Protein AF-V9GES7-F1 (afdb_monomer)

Secondary structure (DSSP, 8-state):
-TTSTTHHHHHHTGGGHHHHHHHHTTTTSSSPPPTTS----S-EEEEEETTS-HHHHHHHHHHHHH-TTEEEEEETT--TTHHHH-HHHHHHHHHHHT-

Structure (mmCIF, N/CA/C/O backbone):
data_AF-V9GES7-F1
#
_entry.id   AF-V9GES7-F1
#
loop_
_atom_site.group_PDB
_atom_site.id
_atom_site.type_symbol
_atom_site.label_atom_id
_atom_site.label_alt_id
_atom_site.label_comp_id
_atom_site.label_asym_id
_atom_site.label_entity_id
_atom_site.label_seq_id
_atom_site.pdbx_PDB_ins_code
_atom_site.Cartn_x
_atom_site.Cartn_y
_atom_site.Cartn_z
_atom_site.occupancy
_atom_site.B_iso_or_equiv
_atom_site.auth_seq_id
_atom_site.auth_comp_id
_atom_site.auth_asym_id
_atom_site.auth_atom_id
_atom_site.pdbx_PDB_model_num
ATOM 1 N N . MET A 1 1 ? 15.645 5.710 -15.059 1.00 78.94 1 MET A N 1
ATOM 2 C CA . MET A 1 1 ? 14.561 4.859 -15.596 1.00 78.94 1 MET A CA 1
ATOM 3 C C . MET A 1 1 ? 15.033 4.000 -16.767 1.00 78.94 1 MET A C 1
ATOM 5 O O . MET A 1 1 ? 15.226 2.824 -16.535 1.00 78.94 1 MET A O 1
ATOM 9 N N . LYS A 1 2 ? 15.323 4.521 -17.974 1.00 88.81 2 LYS A N 1
ATOM 10 C CA . LYS A 1 2 ? 15.739 3.653 -19.109 1.00 88.81 2 LYS A CA 1
ATOM 11 C C . LYS A 1 2 ? 17.033 2.851 -18.913 1.00 88.81 2 LYS A C 1
ATOM 13 O O . LYS A 1 2 ? 17.174 1.784 -19.487 1.00 88.81 2 LYS A O 1
ATOM 18 N N . ALA A 1 3 ? 17.973 3.374 -18.127 1.00 93.00 3 ALA A N 1
ATOM 19 C CA . ALA A 1 3 ? 19.225 2.681 -17.819 1.00 93.00 3 ALA A CA 1
ATOM 20 C C . ALA A 1 3 ? 19.073 1.585 -16.745 1.00 93.00 3 ALA A C 1
ATOM 22 O O . ALA A 1 3 ? 20.046 0.902 -16.439 1.00 93.00 3 ALA A O 1
ATOM 23 N N . ASP A 1 4 ? 17.889 1.445 -16.142 1.00 92.50 4 ASP A N 1
ATOM 24 C CA . ASP A 1 4 ? 17.646 0.432 -15.122 1.00 92.50 4 ASP A CA 1
ATOM 25 C C . ASP A 1 4 ? 17.564 -0.965 -15.768 1.00 92.50 4 ASP A C 1
ATOM 27 O O . ASP A 1 4 ? 16.871 -1.116 -16.780 1.00 92.50 4 ASP A O 1
ATOM 31 N N . PRO A 1 5 ? 18.218 -2.002 -15.210 1.00 91.88 5 PRO A N 1
ATOM 32 C CA . PRO A 1 5 ? 18.150 -3.366 -15.740 1.00 91.88 5 PRO A CA 1
ATOM 33 C C . PRO A 1 5 ? 16.723 -3.918 -15.888 1.00 91.88 5 PRO A C 1
ATOM 35 O O . PRO A 1 5 ? 16.481 -4.793 -16.721 1.00 91.88 5 PRO A O 1
ATOM 38 N N . SER A 1 6 ? 15.764 -3.412 -15.107 1.00 91.06 6 SER A N 1
ATOM 39 C CA . SER A 1 6 ? 14.354 -3.804 -15.179 1.00 91.06 6 SER A CA 1
ATOM 40 C C . SER A 1 6 ? 13.590 -3.188 -16.358 1.00 91.06 6 SER A C 1
ATOM 42 O O . SER A 1 6 ? 12.487 -3.652 -16.660 1.00 91.06 6 SER A O 1
ATOM 44 N N . TRP A 1 7 ? 14.158 -2.199 -17.067 1.00 94.50 7 TRP A N 1
ATOM 45 C CA . TRP A 1 7 ? 13.474 -1.435 -18.119 1.00 94.50 7 TRP A CA 1
ATOM 46 C C . TRP A 1 7 ? 12.825 -2.325 -19.182 1.00 94.50 7 TRP A C 1
ATOM 48 O O . TRP A 1 7 ? 11.618 -2.243 -19.393 1.00 94.50 7 TRP A O 1
ATOM 58 N N . ASN A 1 8 ? 13.595 -3.230 -19.796 1.00 94.75 8 ASN A N 1
ATOM 59 C CA . ASN A 1 8 ? 13.092 -4.100 -20.866 1.00 94.75 8 ASN A CA 1
ATOM 60 C C . ASN A 1 8 ? 11.949 -5.008 -20.383 1.00 94.75 8 ASN A C 1
ATOM 62 O O . ASN A 1 8 ? 11.026 -5.315 -21.137 1.00 94.75 8 ASN A O 1
ATOM 66 N N . LYS A 1 9 ? 11.991 -5.429 -19.112 1.00 94.12 9 LYS A N 1
ATOM 67 C CA . LYS A 1 9 ? 10.925 -6.236 -18.511 1.00 94.12 9 LYS A CA 1
ATOM 68 C C . LYS A 1 9 ? 9.658 -5.402 -18.328 1.00 94.12 9 LYS A C 1
ATOM 70 O O . LYS A 1 9 ? 8.589 -5.863 -18.715 1.00 94.12 9 LYS A O 1
ATOM 75 N N . MET A 1 10 ? 9.766 -4.184 -17.798 1.00 94.19 10 MET A N 1
ATOM 76 C CA . MET A 1 10 ? 8.618 -3.278 -17.668 1.00 94.19 10 MET A CA 1
ATOM 77 C C . MET A 1 10 ? 8.025 -2.911 -19.034 1.00 94.19 10 MET A C 1
ATOM 79 O O . MET A 1 10 ? 6.811 -2.945 -19.202 1.00 94.19 10 MET A O 1
ATOM 83 N N . GLU A 1 11 ? 8.866 -2.647 -20.036 1.00 95.38 11 GLU A N 1
ATOM 84 C CA . GLU A 1 11 ? 8.428 -2.350 -21.404 1.00 95.38 11 GLU A CA 1
ATOM 85 C C . GLU A 1 11 ? 7.645 -3.518 -22.023 1.00 95.38 11 GLU A C 1
ATOM 87 O O . GLU A 1 11 ? 6.612 -3.299 -22.652 1.00 95.38 11 GLU A O 1
ATOM 92 N N . SER A 1 12 ? 8.050 -4.768 -21.764 1.00 96.56 12 SER A N 1
ATOM 93 C CA . SER A 1 12 ? 7.296 -5.946 -22.222 1.00 96.56 12 SER A CA 1
ATOM 94 C C . SER A 1 12 ? 5.875 -6.029 -21.643 1.00 96.56 12 SER A C 1
ATOM 96 O O . SER A 1 12 ? 4.983 -6.592 -22.279 1.00 96.56 12 SER A O 1
ATOM 98 N N . LEU A 1 13 ? 5.640 -5.417 -20.476 1.00 96.62 13 LEU A N 1
ATOM 99 C CA . LEU A 1 13 ? 4.336 -5.338 -19.815 1.00 96.62 13 LEU A CA 1
ATOM 100 C C . LEU A 1 13 ? 3.539 -4.087 -20.219 1.00 96.62 13 LEU A C 1
ATOM 102 O O . LEU A 1 13 ? 2.380 -3.969 -19.851 1.00 96.62 13 LEU A O 1
ATOM 106 N N . ALA A 1 14 ? 4.091 -3.161 -21.012 1.00 96.19 14 ALA A N 1
ATOM 107 C CA . ALA A 1 14 ? 3.443 -1.875 -21.301 1.00 96.19 14 ALA A CA 1
ATOM 108 C C . ALA A 1 14 ? 2.040 -2.007 -21.928 1.00 96.19 14 ALA A C 1
ATOM 110 O O . ALA A 1 14 ? 1.169 -1.166 -21.711 1.00 96.19 14 ALA A O 1
ATOM 111 N N . HIS A 1 15 ? 1.792 -3.089 -22.669 1.00 96.88 15 HIS A N 1
ATOM 112 C CA . HIS A 1 15 ? 0.486 -3.389 -23.256 1.00 96.88 15 HIS A CA 1
ATOM 113 C C . HIS A 1 15 ? -0.613 -3.674 -22.213 1.00 96.88 15 HIS A C 1
ATOM 115 O O . HIS A 1 15 ? -1.789 -3.699 -22.578 1.00 96.88 15 HIS A O 1
ATOM 121 N N . THR A 1 16 ? -0.263 -3.863 -20.933 1.00 97.00 16 THR A N 1
ATOM 122 C CA . THR A 1 16 ? -1.227 -4.059 -19.844 1.00 97.00 16 THR A CA 1
ATOM 123 C C . THR A 1 16 ? -1.573 -2.784 -19.077 1.00 97.00 16 THR A C 1
ATOM 125 O O . THR A 1 16 ? -2.517 -2.807 -18.292 1.00 97.00 16 THR A O 1
ATOM 128 N N . LEU A 1 17 ? -0.900 -1.656 -19.340 1.00 95.19 17 LEU A N 1
ATOM 129 C CA . LEU A 1 17 ? -1.106 -0.398 -18.602 1.00 95.19 17 LEU A CA 1
ATOM 130 C C . LEU A 1 17 ? -2.553 0.108 -18.653 1.00 95.19 17 LEU A C 1
ATOM 132 O O . LEU A 1 17 ? -3.045 0.701 -17.695 1.00 95.19 17 LEU A O 1
ATOM 136 N N . ALA A 1 18 ? -3.259 -0.140 -19.760 1.00 95.94 18 ALA A N 1
ATOM 137 C CA . ALA A 1 18 ? -4.672 0.209 -19.867 1.00 95.94 18 ALA A CA 1
ATOM 138 C C . ALA A 1 18 ? -5.527 -0.541 -18.829 1.00 95.94 18 ALA A C 1
ATOM 140 O O . ALA A 1 18 ? -6.471 0.034 -18.290 1.00 95.94 18 ALA A O 1
ATOM 141 N N . TYR A 1 19 ? -5.187 -1.796 -18.511 1.00 96.81 19 TYR A N 1
ATOM 142 C CA . TYR A 1 19 ? -5.878 -2.567 -17.476 1.00 96.81 19 TYR A CA 1
ATOM 143 C C . TYR A 1 19 ? -5.588 -2.014 -16.083 1.00 96.81 19 TYR A C 1
ATOM 145 O O . TYR A 1 19 ? -6.529 -1.842 -15.311 1.00 96.81 19 TYR A O 1
ATOM 153 N N . ASP A 1 20 ? -4.337 -1.649 -15.794 1.00 95.00 20 ASP A N 1
ATOM 154 C CA . ASP A 1 20 ? -3.980 -1.008 -14.523 1.00 95.00 20 ASP A CA 1
ATOM 155 C C . ASP A 1 20 ? -4.784 0.285 -14.324 1.00 95.00 20 ASP A C 1
ATOM 157 O O . ASP A 1 20 ? -5.413 0.478 -13.283 1.00 95.00 20 ASP A O 1
ATOM 161 N N . GLY A 1 21 ? -4.861 1.130 -15.358 1.00 94.56 21 GLY A N 1
ATOM 162 C CA . GLY A 1 21 ? -5.662 2.356 -15.337 1.00 94.56 21 GLY A CA 1
ATOM 163 C C . GLY A 1 21 ? -7.158 2.102 -15.125 1.00 94.56 21 GLY A C 1
ATOM 164 O O . GLY A 1 21 ? -7.791 2.793 -14.327 1.00 94.56 21 GLY A O 1
ATOM 165 N N . MET A 1 22 ? -7.727 1.084 -15.779 1.00 95.31 22 MET A N 1
ATOM 166 C CA . MET A 1 22 ? -9.132 0.702 -15.581 1.00 95.31 22 MET A CA 1
ATOM 167 C C . MET A 1 22 ? -9.408 0.200 -14.156 1.00 95.31 22 MET A C 1
ATOM 169 O O . MET A 1 22 ? -10.449 0.529 -13.592 1.00 95.31 22 MET A O 1
ATOM 173 N N . ILE A 1 23 ? -8.491 -0.571 -13.563 1.00 94.12 23 ILE A N 1
ATOM 174 C CA . ILE A 1 23 ? -8.646 -1.139 -12.212 1.00 94.12 23 ILE A CA 1
ATOM 175 C C . ILE A 1 23 ? -8.473 -0.064 -11.134 1.00 94.12 23 ILE A C 1
ATOM 177 O O 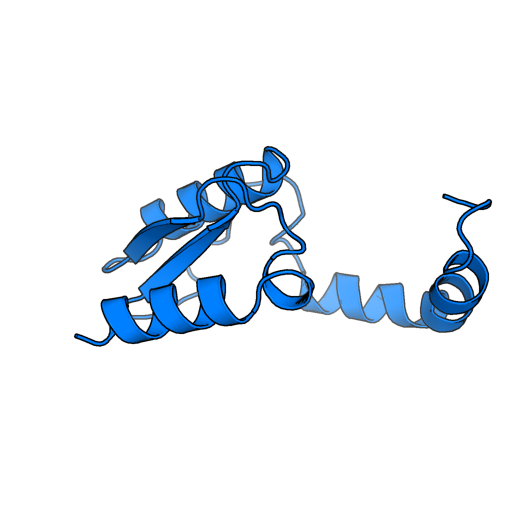. ILE A 1 23 ? -9.243 -0.012 -10.168 1.00 94.12 23 ILE A O 1
ATOM 181 N N . MET A 1 24 ? -7.475 0.810 -11.283 1.00 93.25 24 MET A N 1
ATOM 182 C CA . MET A 1 24 ? -7.292 1.946 -10.378 1.00 93.25 24 MET A CA 1
ATOM 183 C C . MET A 1 24 ? -8.494 2.894 -10.467 1.00 93.25 24 MET A C 1
ATOM 185 O O . MET A 1 24 ? -9.041 3.325 -9.444 1.00 93.25 24 MET A O 1
ATOM 189 N N . GLY A 1 25 ? -8.978 3.164 -11.680 1.00 93.62 25 GLY A N 1
ATOM 190 C CA . GLY A 1 25 ? -10.043 4.131 -11.903 1.00 93.62 25 GLY A CA 1
ATOM 191 C C . GLY A 1 25 ? -9.608 5.501 -11.386 1.00 93.62 25 GLY A C 1
ATOM 192 O O . GLY A 1 25 ? -8.602 6.051 -11.824 1.00 93.62 25 GLY A O 1
ATOM 193 N N . THR A 1 26 ? -10.342 6.056 -10.423 1.00 93.81 26 THR A N 1
ATOM 194 C CA . THR A 1 26 ? -10.082 7.403 -9.892 1.00 93.81 26 THR A CA 1
ATOM 195 C C . THR A 1 26 ? -9.171 7.449 -8.661 1.00 93.81 26 THR A C 1
ATOM 197 O O . THR A 1 26 ? -8.822 8.550 -8.233 1.00 93.81 26 THR A O 1
ATOM 200 N N . THR A 1 27 ? -8.731 6.314 -8.100 1.00 93.12 27 THR A N 1
ATOM 201 C CA . THR A 1 27 ? -7.979 6.292 -6.820 1.00 93.12 27 THR A CA 1
ATOM 202 C C . THR A 1 27 ? -6.573 6.869 -6.890 1.00 93.12 27 THR A C 1
ATOM 204 O O . THR A 1 27 ? -5.996 7.154 -5.850 1.00 93.12 27 THR A O 1
ATOM 207 N N . GLN A 1 28 ? -6.027 7.063 -8.091 1.00 91.19 28 GLN A N 1
ATOM 208 C CA . GLN A 1 28 ? -4.739 7.732 -8.308 1.00 91.19 28 GLN A CA 1
ATOM 209 C C . GLN A 1 28 ? -4.882 9.011 -9.149 1.00 91.19 28 GLN A C 1
ATOM 211 O O . GLN A 1 28 ? -3.932 9.467 -9.776 1.00 91.19 28 GLN A O 1
ATOM 216 N N . SER A 1 29 ? -6.082 9.600 -9.195 1.00 92.19 29 SER A N 1
ATOM 217 C CA . SER A 1 29 ? -6.345 10.797 -10.009 1.00 92.19 29 SER A CA 1
ATOM 218 C C . SER A 1 29 ? -5.832 12.109 -9.397 1.00 92.19 29 SER A C 1
ATOM 220 O O . SER A 1 29 ? -5.908 13.145 -10.052 1.00 92.19 29 SER A O 1
ATOM 222 N N . GLY A 1 30 ? -5.358 12.087 -8.145 1.00 90.88 30 GLY A N 1
ATOM 223 C CA . GLY A 1 30 ? -5.013 13.284 -7.365 1.00 90.88 30 GLY A CA 1
ATOM 224 C C . GLY A 1 30 ? -6.217 14.006 -6.745 1.00 90.88 30 GLY A C 1
ATOM 225 O O . GLY A 1 30 ? -6.037 14.964 -6.000 1.00 90.88 30 GLY A O 1
ATOM 226 N N . ASN A 1 31 ? -7.441 13.548 -7.023 1.00 93.31 31 ASN A N 1
ATOM 227 C 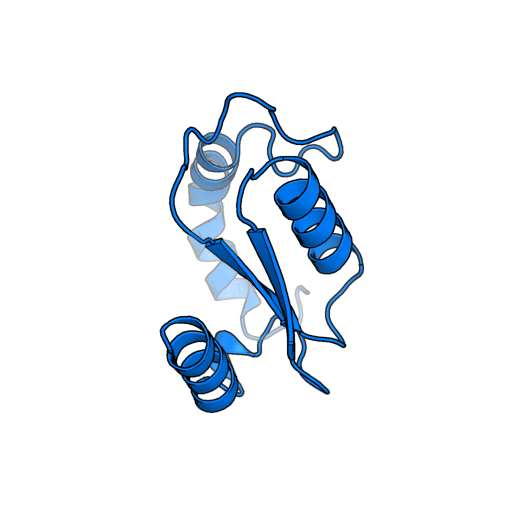CA . ASN A 1 31 ? -8.654 14.006 -6.344 1.00 93.31 31 ASN A CA 1
ATOM 228 C C . ASN A 1 31 ? -8.899 13.192 -5.059 1.00 93.31 31 ASN A C 1
ATOM 230 O O . ASN A 1 31 ? -8.354 12.091 -4.934 1.00 93.31 31 ASN A O 1
ATOM 234 N N . PRO A 1 32 ? -9.755 13.676 -4.135 1.00 94.69 32 PRO A N 1
ATOM 235 C CA . PRO A 1 32 ? -10.177 12.891 -2.977 1.00 94.69 32 PRO A CA 1
ATOM 236 C C . PRO A 1 32 ? -10.703 11.501 -3.366 1.00 94.69 32 PRO A C 1
ATOM 238 O O . PRO A 1 32 ? -11.371 11.341 -4.393 1.00 94.69 32 PRO A O 1
ATOM 241 N N . LEU A 1 33 ? -10.409 10.496 -2.534 1.00 94.88 33 LEU A N 1
ATOM 242 C CA . LEU A 1 33 ? -10.874 9.125 -2.750 1.00 94.88 33 LEU A CA 1
ATOM 243 C C . LEU A 1 33 ? -12.417 9.056 -2.698 1.00 94.88 33 LEU A C 1
ATOM 245 O O . LEU A 1 33 ? -13.034 9.795 -1.925 1.00 94.88 33 LEU A O 1
ATOM 249 N N . PRO A 1 34 ? -13.067 8.171 -3.482 1.00 93.56 34 PRO A N 1
ATOM 250 C CA . PRO A 1 34 ? -14.521 8.040 -3.445 1.00 93.56 34 PRO A CA 1
ATOM 251 C C . PRO A 1 34 ? -15.006 7.545 -2.076 1.00 93.56 34 PRO A C 1
ATOM 253 O O . PRO A 1 34 ? -14.551 6.510 -1.587 1.00 93.56 34 PRO A O 1
ATOM 256 N N . VAL A 1 35 ? -15.958 8.269 -1.486 1.00 92.88 35 VAL A N 1
ATOM 257 C CA . VAL A 1 35 ? -16.452 8.028 -0.117 1.00 92.88 35 VAL A CA 1
ATOM 258 C C . VAL A 1 35 ? -17.288 6.753 0.025 1.00 92.88 35 VAL A C 1
ATOM 260 O O . VAL A 1 35 ? -17.442 6.228 1.121 1.00 92.88 35 VAL A O 1
ATOM 263 N N . ASP A 1 36 ? -17.831 6.248 -1.077 1.00 90.56 36 ASP A N 1
ATOM 264 C CA . ASP A 1 36 ? -18.752 5.113 -1.150 1.00 90.56 36 ASP A CA 1
ATOM 265 C C . ASP A 1 36 ? -18.107 3.849 -1.744 1.00 90.56 36 ASP A C 1
ATOM 267 O O . ASP A 1 36 ? -18.782 2.838 -1.944 1.00 90.56 36 ASP A O 1
ATOM 271 N N . ARG A 1 37 ? -16.788 3.868 -1.998 1.00 90.81 37 ARG A N 1
ATOM 272 C CA . ARG A 1 37 ? -16.062 2.723 -2.578 1.00 90.81 37 ARG A CA 1
ATOM 273 C C . ARG A 1 37 ? -15.920 1.547 -1.611 1.00 90.81 37 ARG A C 1
ATOM 275 O O . ARG A 1 37 ? -15.893 0.401 -2.058 1.00 90.81 37 ARG A O 1
ATOM 282 N N . TRP A 1 38 ? -15.813 1.810 -0.308 1.00 90.69 38 TRP A N 1
ATOM 283 C CA . TRP A 1 38 ? -15.578 0.788 0.714 1.00 90.69 38 TRP A CA 1
ATOM 284 C C . TRP A 1 38 ? -16.701 0.776 1.752 1.00 90.69 38 TRP A C 1
ATOM 286 O O . TRP A 1 38 ? -16.841 1.706 2.537 1.00 90.69 38 TRP A O 1
ATOM 296 N N . ASN A 1 39 ? -17.464 -0.317 1.804 1.00 90.12 39 ASN A N 1
ATOM 297 C CA . ASN A 1 39 ? -18.425 -0.578 2.877 1.00 90.12 39 ASN A CA 1
ATOM 298 C C . ASN A 1 39 ? -17.840 -1.610 3.854 1.00 90.12 39 ASN A C 1
ATOM 300 O O . ASN A 1 39 ? -18.190 -2.791 3.815 1.00 90.12 39 ASN A O 1
ATOM 304 N N . ILE A 1 40 ? -16.875 -1.173 4.668 1.00 90.56 40 ILE A N 1
ATOM 305 C CA . ILE A 1 40 ? -16.098 -2.027 5.577 1.00 90.56 40 ILE A CA 1
ATOM 306 C C . ILE A 1 40 ? -16.399 -1.626 7.023 1.00 90.56 40 ILE A C 1
ATOM 308 O O . ILE A 1 40 ? -16.257 -0.466 7.399 1.00 90.56 40 ILE A O 1
ATOM 312 N N . THR A 1 41 ? -16.802 -2.593 7.850 1.00 91.00 41 THR A N 1
ATOM 313 C CA . THR A 1 41 ? -17.159 -2.374 9.269 1.00 91.00 41 THR A CA 1
ATOM 314 C C . THR A 1 41 ? -16.242 -3.102 10.257 1.00 91.00 41 THR A C 1
ATOM 316 O O . THR A 1 41 ? -16.420 -2.987 11.479 1.00 91.00 41 THR A O 1
ATOM 319 N N . ILE A 1 42 ? -15.263 -3.843 9.735 1.00 94.38 42 ILE A N 1
ATOM 320 C CA . ILE A 1 42 ? -14.234 -4.549 10.502 1.00 94.38 42 ILE A CA 1
ATOM 321 C C . ILE A 1 42 ? -13.027 -3.632 10.766 1.00 94.38 42 ILE A C 1
ATOM 323 O O . ILE A 1 42 ? -12.820 -2.678 10.009 1.00 94.38 42 ILE A O 1
ATOM 327 N N . PRO A 1 43 ? -12.236 -3.891 11.824 1.00 95.69 43 PRO A N 1
ATOM 328 C CA . PRO A 1 43 ? -10.955 -3.218 12.020 1.00 95.69 43 PRO A CA 1
ATOM 329 C C . PRO A 1 43 ? -10.076 -3.327 10.771 1.00 95.69 43 PRO A C 1
ATOM 331 O O . PRO A 1 43 ? -9.985 -4.393 10.166 1.00 95.69 43 PRO A O 1
ATOM 334 N N . THR A 1 44 ? -9.461 -2.219 10.367 1.00 96.50 44 THR A N 1
ATOM 335 C CA . THR A 1 44 ? -8.582 -2.150 9.194 1.00 96.50 44 THR A CA 1
ATOM 336 C C . THR A 1 44 ? -7.253 -1.523 9.588 1.00 96.50 44 THR A C 1
ATOM 338 O O . THR A 1 44 ? -7.226 -0.410 10.109 1.00 96.50 44 THR A O 1
ATOM 341 N N . LEU A 1 45 ? -6.154 -2.220 9.313 1.00 97.25 45 LEU A N 1
ATOM 342 C CA . LEU A 1 45 ? -4.807 -1.688 9.482 1.00 97.25 45 LEU A CA 1
ATOM 343 C C . LEU A 1 45 ? -4.298 -1.111 8.160 1.00 97.25 45 LEU A C 1
ATOM 345 O O . LEU A 1 45 ? -4.330 -1.779 7.127 1.00 97.25 45 LEU A O 1
ATOM 349 N N . ILE A 1 46 ? -3.784 0.112 8.213 1.00 97.31 46 ILE A N 1
ATOM 350 C CA . ILE A 1 46 ? -3.118 0.787 7.101 1.00 97.31 46 ILE A CA 1
ATOM 351 C C . ILE A 1 46 ? -1.637 0.913 7.458 1.00 97.31 46 ILE A C 1
ATOM 353 O O . ILE A 1 46 ? -1.285 1.562 8.443 1.00 97.31 46 ILE A O 1
ATOM 357 N N . ILE A 1 47 ? -0.772 0.288 6.659 1.00 97.81 47 ILE A N 1
ATOM 358 C CA . ILE A 1 47 ? 0.675 0.263 6.892 1.00 97.81 47 ILE A CA 1
ATOM 359 C C . ILE A 1 47 ? 1.383 1.131 5.849 1.00 97.81 47 ILE A C 1
ATOM 361 O O . ILE A 1 47 ? 1.159 0.969 4.650 1.00 97.81 47 ILE A O 1
ATOM 365 N N . THR A 1 48 ? 2.281 2.004 6.299 1.00 98.19 48 THR A N 1
ATOM 366 C CA . THR A 1 48 ? 3.205 2.768 5.442 1.00 98.19 48 THR A CA 1
ATOM 367 C C . THR A 1 48 ? 4.641 2.586 5.920 1.00 98.19 48 THR A C 1
ATOM 369 O O . THR A 1 48 ? 4.866 2.444 7.116 1.00 98.19 48 THR A O 1
ATOM 372 N N . GLY A 1 49 ? 5.632 2.628 5.029 1.00 98.38 49 GLY A N 1
ATOM 373 C CA . GLY A 1 49 ? 7.028 2.797 5.448 1.00 98.38 49 GLY A CA 1
ATOM 374 C C . GLY A 1 49 ? 7.299 4.255 5.823 1.00 98.38 49 GLY A C 1
ATOM 375 O O . GLY A 1 49 ? 6.859 5.140 5.093 1.00 98.38 49 GLY A O 1
ATOM 376 N N . GLU A 1 50 ? 8.011 4.513 6.920 1.00 98.44 50 GLU A N 1
ATOM 377 C CA . GLU A 1 50 ? 8.361 5.869 7.380 1.00 98.44 50 GLU A CA 1
ATOM 378 C C . GLU A 1 50 ? 9.088 6.707 6.316 1.00 98.44 50 GLU A C 1
ATOM 380 O O . GLU A 1 50 ? 8.844 7.904 6.202 1.00 98.44 50 GLU A O 1
ATOM 385 N N . ASN A 1 51 ? 9.952 6.072 5.525 1.00 98.50 51 ASN A N 1
ATOM 386 C CA . ASN A 1 51 ? 10.769 6.710 4.494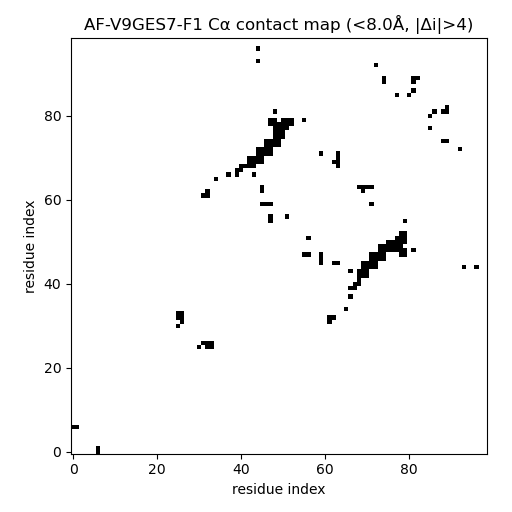 1.00 98.50 51 ASN A CA 1
ATOM 387 C C . ASN A 1 51 ? 10.114 6.677 3.101 1.00 98.50 51 ASN A C 1
ATOM 389 O O . ASN A 1 51 ? 10.791 6.936 2.106 1.00 98.50 51 ASN A O 1
ATOM 393 N N . SER A 1 52 ? 8.832 6.310 3.005 1.00 98.31 52 SER A N 1
ATOM 394 C CA . SER A 1 52 ? 8.122 6.270 1.722 1.00 98.31 52 SER A CA 1
ATOM 395 C C . SER A 1 52 ? 7.869 7.681 1.185 1.00 98.31 52 SER A 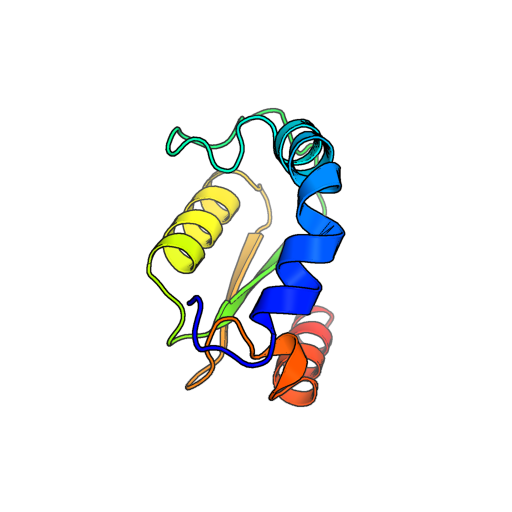C 1
ATOM 397 O O . SER A 1 52 ? 7.853 8.669 1.917 1.00 98.31 52 SER A O 1
ATOM 399 N N . GLU A 1 53 ? 7.638 7.796 -0.118 1.00 97.38 53 GLU A N 1
ATOM 400 C CA . GLU A 1 53 ? 7.288 9.067 -0.741 1.00 97.38 53 GLU A CA 1
ATOM 401 C C . GLU A 1 53 ? 5.957 9.636 -0.199 1.00 97.38 53 GLU A C 1
ATOM 403 O O . GLU A 1 53 ? 5.066 8.871 0.188 1.00 97.38 53 GLU A O 1
ATOM 408 N N . PRO A 1 54 ? 5.758 10.973 -0.240 1.00 96.38 54 PRO A N 1
ATOM 409 C CA . PRO A 1 54 ? 4.579 11.634 0.335 1.00 96.38 54 PRO A CA 1
ATOM 410 C C . PRO A 1 54 ? 3.232 11.036 -0.084 1.00 96.38 54 PRO A C 1
ATOM 412 O O . PRO A 1 54 ? 2.330 10.921 0.740 1.00 96.38 54 PRO A O 1
ATOM 415 N N . LEU A 1 55 ? 3.122 10.564 -1.332 1.00 94.50 55 LEU A N 1
ATOM 416 C CA . LEU A 1 55 ? 1.886 9.985 -1.865 1.00 94.50 55 LEU A CA 1
ATOM 417 C C . LEU A 1 55 ? 1.361 8.803 -1.030 1.00 94.50 55 LEU A C 1
ATOM 419 O O . LEU A 1 55 ? 0.152 8.596 -0.959 1.00 94.50 55 LEU A O 1
ATOM 423 N N . PHE A 1 56 ? 2.246 8.030 -0.391 1.00 96.38 56 PHE A N 1
ATOM 424 C CA . PHE A 1 56 ? 1.850 6.890 0.438 1.00 96.38 56 PHE A CA 1
ATOM 425 C C . PHE A 1 56 ? 1.265 7.340 1.774 1.00 96.38 56 PHE A C 1
ATOM 427 O O . PHE A 1 56 ? 0.291 6.754 2.247 1.00 96.38 56 PHE A O 1
ATOM 434 N N . HIS A 1 57 ? 1.820 8.403 2.355 1.00 96.69 57 HIS A N 1
ATOM 435 C CA . HIS A 1 57 ? 1.312 9.001 3.585 1.00 96.69 57 HIS A CA 1
ATOM 436 C C . HIS A 1 57 ? -0.026 9.707 3.347 1.00 96.69 57 HIS A C 1
ATOM 438 O O . HIS A 1 57 ? -0.963 9.501 4.117 1.00 96.69 57 HIS A O 1
ATOM 444 N N . ASP A 1 58 ? -0.151 10.448 2.243 1.00 95.62 58 ASP A N 1
ATOM 445 C CA . ASP A 1 58 ? -1.400 11.108 1.848 1.00 95.62 58 ASP A CA 1
ATOM 446 C C . ASP A 1 58 ? -2.517 10.081 1.601 1.00 95.62 58 ASP A C 1
ATOM 448 O O . ASP A 1 58 ? -3.640 10.238 2.084 1.00 95.62 58 ASP A O 1
ATOM 452 N N . ALA A 1 59 ? -2.205 8.984 0.901 1.00 95.19 59 ALA A N 1
ATOM 453 C CA . ALA A 1 59 ? -3.151 7.895 0.671 1.00 95.19 59 ALA A CA 1
ATOM 454 C C . ALA A 1 59 ? -3.577 7.208 1.978 1.00 95.19 59 ALA A C 1
ATOM 456 O O . ALA A 1 59 ? -4.761 6.916 2.162 1.00 95.19 59 ALA A O 1
ATOM 457 N N . ALA A 1 60 ? -2.635 6.967 2.894 1.00 96.94 60 ALA A N 1
ATOM 458 C CA . ALA A 1 60 ? -2.939 6.384 4.195 1.00 96.94 60 ALA A CA 1
ATOM 459 C C . ALA A 1 60 ? -3.858 7.292 5.018 1.00 96.94 60 ALA A C 1
ATOM 461 O O . ALA A 1 60 ? -4.868 6.819 5.535 1.00 96.94 60 ALA A O 1
ATOM 462 N N . GLN A 1 61 ? -3.562 8.591 5.076 1.00 96.19 61 GLN A N 1
ATOM 463 C CA . GLN A 1 61 ? -4.394 9.574 5.767 1.00 96.19 61 GLN A CA 1
ATOM 464 C C . GLN A 1 61 ? -5.810 9.628 5.178 1.00 96.19 61 GLN A C 1
ATOM 466 O O . GLN A 1 61 ? -6.787 9.548 5.922 1.00 96.19 61 GLN A O 1
ATOM 471 N N . ALA A 1 62 ? -5.935 9.670 3.848 1.00 95.88 62 ALA A N 1
ATOM 472 C CA . ALA A 1 62 ? -7.236 9.676 3.181 1.00 95.88 62 ALA A CA 1
ATOM 473 C C . ALA A 1 62 ? -8.069 8.424 3.510 1.00 95.88 62 ALA A C 1
ATOM 475 O O . ALA A 1 62 ? -9.280 8.513 3.696 1.00 95.88 62 ALA A O 1
ATOM 476 N N . LEU A 1 63 ? -7.441 7.249 3.620 1.00 95.69 63 LEU A N 1
ATOM 477 C CA . LEU A 1 63 ? -8.135 6.021 4.014 1.00 95.69 63 LEU A CA 1
ATOM 478 C C . LEU A 1 63 ? -8.579 6.038 5.483 1.00 95.69 63 LEU A C 1
ATOM 480 O O . LEU A 1 63 ? -9.673 5.563 5.782 1.00 95.69 63 LEU A O 1
ATOM 484 N N . VAL A 1 64 ? -7.779 6.595 6.394 1.00 95.19 64 VAL A N 1
ATOM 485 C CA . VAL A 1 64 ? -8.150 6.727 7.818 1.00 95.19 64 VAL A CA 1
ATOM 486 C C . VAL A 1 64 ? -9.369 7.613 8.003 1.00 95.19 64 VAL A C 1
ATOM 488 O O . VAL A 1 64 ? -10.237 7.299 8.809 1.00 95.19 64 VAL A O 1
ATOM 491 N N . GLU A 1 65 ? -9.441 8.711 7.254 1.00 94.12 65 GLU A N 1
ATOM 492 C CA . GLU A 1 65 ? -10.567 9.645 7.314 1.00 94.12 65 GLU A CA 1
ATOM 493 C C . GLU A 1 65 ? -11.865 9.032 6.772 1.00 94.12 65 GLU A C 1
ATOM 495 O O . GLU A 1 65 ? -12.954 9.403 7.209 1.00 94.12 65 GLU A O 1
ATOM 500 N N . LEU A 1 66 ? -11.756 8.084 5.837 1.00 94.88 66 LEU A N 1
ATOM 501 C CA . LEU A 1 66 ? -12.903 7.437 5.200 1.00 94.88 66 LEU A CA 1
ATOM 502 C C . LEU A 1 66 ? -13.398 6.196 5.940 1.00 94.88 66 LEU A C 1
ATOM 504 O O . LEU A 1 66 ? -14.600 5.923 5.950 1.00 94.88 66 LEU A O 1
ATOM 508 N N . LEU A 1 67 ? -12.494 5.406 6.517 1.00 95.38 67 LEU A N 1
ATOM 509 C CA . LEU A 1 67 ? -12.840 4.110 7.087 1.00 95.38 67 LEU A CA 1
ATOM 510 C C . LEU A 1 67 ? -13.223 4.235 8.570 1.00 95.38 67 LEU A C 1
ATOM 512 O O . LEU A 1 67 ? -12.457 4.764 9.373 1.00 95.38 67 LEU A O 1
ATOM 516 N N . PRO A 1 68 ? -14.363 3.661 8.994 1.00 93.94 68 PRO A N 1
ATOM 517 C CA . PRO A 1 68 ? -14.903 3.892 10.335 1.00 93.94 68 PRO A CA 1
ATOM 518 C C . PRO A 1 68 ? -14.075 3.264 11.468 1.00 93.94 68 PRO A C 1
ATOM 520 O O . PRO A 1 68 ? -14.260 3.622 12.629 1.00 93.94 68 PRO A O 1
ATOM 523 N N . LYS A 1 69 ? -13.211 2.288 11.159 1.00 95.38 69 LYS A N 1
ATOM 524 C CA . LYS A 1 69 ? -12.371 1.563 12.129 1.00 95.38 69 LYS A CA 1
ATOM 525 C C . LYS A 1 69 ? -10.957 1.345 11.591 1.00 95.38 69 LYS A C 1
ATOM 527 O O . LYS A 1 69 ? -10.479 0.211 11.538 1.00 95.38 69 LYS A O 1
ATOM 532 N N . ALA A 1 70 ? -10.319 2.420 11.146 1.00 96.00 70 ALA A N 1
ATOM 533 C CA . ALA A 1 70 ? -8.944 2.379 10.672 1.00 96.00 70 ALA A CA 1
ATOM 534 C C . ALA A 1 70 ? -7.929 2.667 11.785 1.00 96.00 70 ALA A C 1
ATOM 536 O O . ALA A 1 70 ? -8.132 3.547 12.621 1.00 96.00 70 ALA A O 1
ATOM 537 N N . ALA A 1 71 ? -6.812 1.948 11.746 1.00 94.62 71 ALA A N 1
ATOM 538 C CA . ALA A 1 71 ? -5.594 2.265 12.477 1.00 94.62 71 ALA A CA 1
ATOM 539 C C . ALA A 1 71 ? -4.442 2.424 11.482 1.00 94.62 71 ALA A C 1
ATOM 541 O O . ALA A 1 71 ? -4.381 1.704 10.483 1.00 94.62 71 ALA A O 1
ATOM 542 N N . THR A 1 72 ? -3.520 3.344 11.758 1.00 96.00 72 THR A N 1
ATOM 543 C CA . THR A 1 72 ? -2.291 3.496 10.974 1.00 96.00 72 THR A CA 1
ATOM 544 C C . THR A 1 72 ? -1.097 2.948 11.719 1.00 96.00 72 THR A C 1
ATOM 546 O O . THR A 1 72 ? -0.991 3.063 12.941 1.00 96.00 72 THR A O 1
ATOM 549 N N . HIS A 1 73 ? -0.163 2.388 10.962 1.00 97.06 73 HIS A N 1
ATOM 550 C CA . HIS A 1 73 ? 1.131 1.992 11.477 1.00 97.06 73 HIS A CA 1
ATOM 551 C C . HIS A 1 73 ? 2.230 2.362 10.481 1.00 97.06 73 HIS A C 1
ATOM 553 O O . HIS A 1 73 ? 2.232 1.912 9.336 1.00 97.06 73 HIS A O 1
ATOM 559 N N . SER A 1 74 ? 3.160 3.206 10.927 1.00 97.56 74 SER A N 1
ATOM 560 C CA . SER A 1 74 ? 4.350 3.558 10.154 1.00 97.56 74 SER A CA 1
ATOM 561 C C . SER A 1 74 ? 5.498 2.631 10.544 1.00 97.56 74 SER A C 1
ATOM 563 O O . SER A 1 74 ? 5.808 2.532 11.730 1.00 97.56 74 SER A O 1
ATOM 565 N N . LEU A 1 75 ? 6.118 1.962 9.571 1.00 98.31 75 LEU A N 1
ATOM 566 C CA . LEU A 1 75 ? 7.254 1.063 9.775 1.00 98.31 75 LEU A CA 1
ATOM 567 C C . LEU A 1 75 ? 8.557 1.875 9.838 1.00 98.31 75 LEU A C 1
ATOM 569 O O . LEU A 1 75 ? 8.982 2.394 8.797 1.00 98.31 75 LEU A O 1
ATOM 573 N N . PRO A 1 76 ? 9.216 1.976 11.010 1.00 98.12 76 PRO A N 1
ATOM 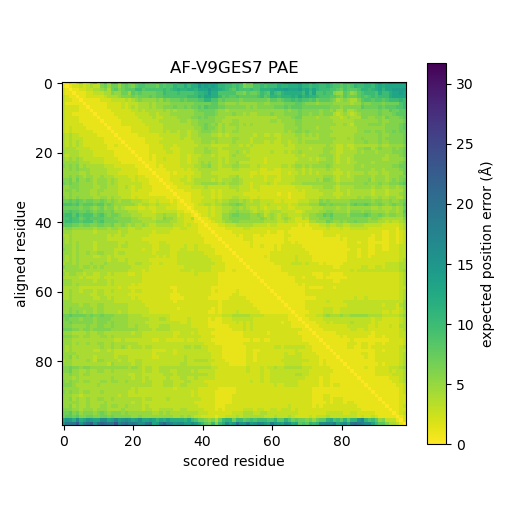574 C CA . PRO A 1 76 ? 10.394 2.822 11.165 1.00 98.12 76 PRO A CA 1
ATOM 575 C C . PRO A 1 76 ? 11.539 2.401 10.243 1.00 98.12 76 PRO A C 1
ATOM 577 O O . PRO A 1 76 ? 11.865 1.215 10.122 1.00 98.12 76 PRO A O 1
ATOM 580 N N . GLY A 1 77 ? 12.156 3.377 9.585 1.00 98.19 77 GLY A N 1
ATOM 581 C CA . GLY A 1 77 ? 13.277 3.181 8.667 1.00 98.19 77 GLY A CA 1
ATOM 582 C C . GLY A 1 77 ? 12.946 2.481 7.342 1.00 98.19 77 GLY A C 1
ATOM 583 O O . GLY A 1 77 ? 13.834 2.377 6.497 1.00 98.19 77 GLY A O 1
ATOM 584 N N . GLN A 1 78 ? 11.712 2.012 7.134 1.00 98.56 78 GLN A N 1
ATOM 585 C CA . GLN A 1 78 ? 11.314 1.313 5.908 1.00 98.56 78 GLN A CA 1
ATOM 586 C C . GLN A 1 78 ? 10.730 2.272 4.870 1.00 98.56 78 GLN A C 1
ATOM 588 O O . GLN A 1 78 ? 10.117 3.272 5.228 1.00 98.56 78 GLN A O 1
ATOM 593 N N . ASP A 1 79 ? 10.866 1.943 3.589 1.00 98.25 79 ASP A N 1
ATOM 594 C CA . ASP A 1 79 ? 10.213 2.641 2.476 1.00 98.25 79 ASP A CA 1
ATOM 595 C C . ASP A 1 79 ? 9.109 1.768 1.844 1.00 98.25 79 ASP A C 1
ATOM 597 O O . ASP A 1 79 ? 8.721 0.727 2.386 1.00 98.25 79 ASP A O 1
ATOM 601 N N . HIS A 1 80 ? 8.590 2.173 0.682 1.00 97.25 80 HIS A N 1
ATOM 602 C CA . HIS A 1 80 ? 7.530 1.441 -0.011 1.00 97.25 80 HIS A CA 1
ATOM 603 C C . HIS A 1 80 ? 7.921 -0.004 -0.390 1.00 97.25 80 HIS A C 1
ATOM 605 O O . HIS A 1 80 ? 7.058 -0.867 -0.560 1.00 97.25 80 HIS A O 1
ATOM 611 N N . SER A 1 81 ? 9.218 -0.305 -0.487 1.00 96.94 81 SER A N 1
ATOM 612 C CA . SER A 1 81 ? 9.728 -1.629 -0.844 1.00 96.94 81 SER A CA 1
ATOM 613 C C . SER A 1 81 ? 9.736 -2.632 0.316 1.00 96.94 81 SER A C 1
ATOM 615 O O . SER A 1 81 ? 10.093 -3.792 0.099 1.00 96.94 81 SER A O 1
ATOM 617 N N . ALA A 1 82 ? 9.309 -2.243 1.526 1.00 98.00 82 ALA A N 1
ATOM 618 C CA . ALA A 1 82 ? 9.355 -3.074 2.737 1.00 98.00 82 ALA A CA 1
ATOM 619 C C . ALA A 1 82 ? 8.735 -4.470 2.568 1.00 98.00 82 ALA A C 1
ATOM 621 O O . ALA A 1 82 ? 9.239 -5.441 3.122 1.00 98.00 82 ALA A O 1
ATOM 622 N N . VAL A 1 83 ? 7.680 -4.598 1.758 1.00 95.69 83 VAL A N 1
ATOM 623 C CA . VAL A 1 83 ? 7.037 -5.893 1.466 1.00 95.69 83 VAL A CA 1
ATOM 624 C C . VAL A 1 83 ? 7.980 -6.896 0.786 1.00 95.69 83 VAL A C 1
ATOM 626 O O . VAL A 1 83 ? 7.794 -8.103 0.910 1.00 95.69 83 VAL A O 1
ATOM 629 N N . ILE A 1 84 ? 9.009 -6.405 0.092 1.00 96.31 84 ILE A N 1
ATOM 630 C CA . ILE A 1 84 ? 10.049 -7.206 -0.564 1.00 96.31 84 ILE A CA 1
ATOM 631 C C . ILE A 1 84 ? 11.311 -7.254 0.301 1.00 96.31 84 ILE A C 1
ATOM 633 O O . ILE A 1 84 ? 11.893 -8.322 0.481 1.00 96.31 84 ILE A O 1
ATOM 637 N N . MET A 1 85 ? 11.745 -6.103 0.819 1.00 97.56 85 MET A N 1
ATOM 638 C CA . MET A 1 85 ? 13.064 -5.949 1.442 1.00 97.56 85 MET A CA 1
ATOM 639 C C . MET A 1 85 ? 13.082 -6.274 2.940 1.00 97.56 85 MET A C 1
ATOM 641 O O . MET A 1 85 ? 14.124 -6.658 3.466 1.00 97.56 85 MET A O 1
ATOM 645 N N . ALA A 1 86 ? 11.943 -6.151 3.622 1.00 97.94 86 ALA A N 1
ATOM 646 C CA . ALA A 1 86 ? 11.786 -6.408 5.052 1.00 97.94 86 ALA A CA 1
ATOM 647 C C . ALA A 1 86 ? 10.445 -7.114 5.364 1.00 97.94 86 ALA A C 1
ATOM 649 O O . ALA A 1 86 ? 9.667 -6.638 6.196 1.00 97.94 86 ALA A O 1
ATOM 650 N N . PRO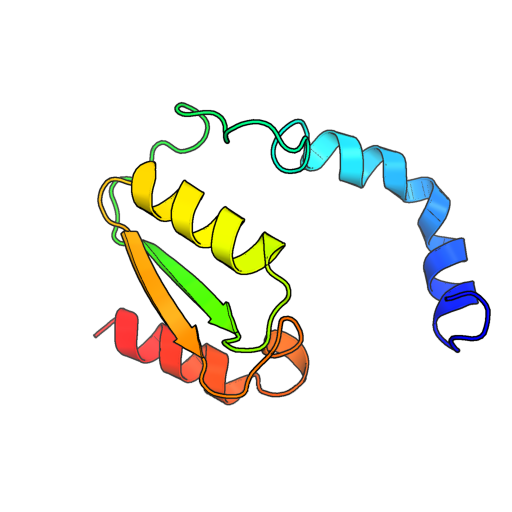 A 1 87 ? 10.145 -8.262 4.724 1.00 97.75 87 PRO A N 1
ATOM 651 C CA . PRO A 1 87 ? 8.840 -8.915 4.840 1.00 97.75 87 PRO A CA 1
ATOM 652 C C . PRO A 1 87 ? 8.493 -9.321 6.279 1.00 97.75 87 PRO A C 1
ATOM 654 O O . PRO A 1 87 ? 7.325 -9.289 6.655 1.00 97.75 87 PRO A O 1
ATOM 657 N N . GLU A 1 88 ? 9.489 -9.647 7.110 1.00 98.25 88 GLU A N 1
ATOM 658 C CA . GLU A 1 88 ? 9.278 -9.961 8.531 1.00 98.25 88 GLU A CA 1
ATOM 659 C C . GLU A 1 88 ? 8.756 -8.757 9.326 1.00 98.25 88 GLU A C 1
ATOM 661 O O . GLU A 1 88 ? 7.904 -8.917 10.196 1.00 98.25 88 GLU A O 1
ATOM 666 N N . VAL A 1 89 ? 9.210 -7.541 9.001 1.00 98.12 89 VAL A N 1
ATOM 667 C CA . VAL A 1 89 ? 8.744 -6.305 9.647 1.00 98.12 89 VAL A CA 1
ATOM 668 C C . VAL A 1 89 ? 7.266 -6.070 9.327 1.00 98.12 89 VAL A C 1
ATOM 670 O O . VAL A 1 89 ? 6.479 -5.770 10.224 1.00 98.12 89 VAL A O 1
ATOM 673 N N . VAL A 1 90 ? 6.870 -6.283 8.068 1.00 97.69 90 VAL A N 1
ATOM 674 C CA . VAL A 1 90 ? 5.466 -6.194 7.637 1.00 97.69 90 VAL A CA 1
ATOM 675 C C . VAL A 1 90 ? 4.616 -7.281 8.302 1.00 97.69 90 VAL A C 1
ATOM 677 O O . VAL A 1 90 ? 3.537 -6.992 8.815 1.00 97.69 90 VAL A O 1
ATOM 680 N N . ALA A 1 91 ? 5.100 -8.525 8.327 1.00 97.56 91 ALA A N 1
ATOM 681 C CA . ALA A 1 91 ? 4.381 -9.648 8.921 1.00 97.56 91 ALA A CA 1
ATOM 682 C C . ALA A 1 91 ? 4.136 -9.447 10.423 1.00 97.56 91 ALA A C 1
ATOM 684 O O . ALA A 1 91 ? 3.022 -9.674 10.890 1.00 97.56 91 ALA A O 1
ATOM 685 N N . ASN A 1 92 ? 5.138 -8.972 11.166 1.00 97.25 92 ASN A N 1
ATOM 686 C CA . ASN A 1 92 ? 4.991 -8.683 12.592 1.00 97.25 92 ASN A CA 1
ATOM 687 C C . ASN A 1 92 ? 3.955 -7.581 12.843 1.00 97.25 92 ASN A C 1
ATOM 689 O O . ASN A 1 92 ? 3.096 -7.757 13.701 1.00 97.25 92 ASN A O 1
ATOM 693 N N . ALA A 1 93 ? 3.960 -6.506 12.045 1.00 96.69 93 ALA A N 1
ATOM 694 C CA . ALA 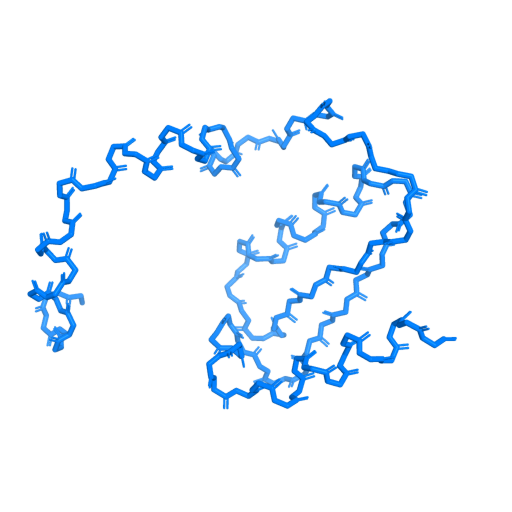A 1 93 ? 2.956 -5.446 12.155 1.00 96.69 93 ALA A CA 1
ATOM 695 C C . ALA A 1 93 ? 1.520 -5.964 11.943 1.00 96.69 93 ALA A C 1
ATOM 697 O O . ALA A 1 93 ? 0.599 -5.528 12.630 1.00 96.69 93 ALA A O 1
ATOM 698 N N . ILE A 1 94 ? 1.328 -6.919 11.026 1.00 96.25 94 ILE A N 1
ATOM 699 C CA . ILE A 1 94 ? 0.030 -7.576 10.815 1.00 96.25 94 ILE A CA 1
ATOM 700 C C . ILE A 1 94 ? -0.341 -8.449 12.021 1.00 96.25 94 ILE A C 1
ATOM 702 O O . ILE A 1 94 ? -1.451 -8.346 12.534 1.00 96.25 94 ILE A O 1
ATOM 706 N N . VAL A 1 95 ? 0.579 -9.295 12.494 1.00 97.00 95 VAL A N 1
ATOM 707 C CA . VAL A 1 95 ? 0.331 -10.202 13.630 1.00 97.00 95 VAL A CA 1
ATOM 708 C C . VAL A 1 95 ? 0.002 -9.434 14.910 1.00 97.00 95 VAL A C 1
ATOM 710 O O . VAL A 1 95 ? -0.856 -9.878 15.670 1.00 97.00 95 VAL A O 1
ATOM 713 N N . ASP A 1 96 ? 0.661 -8.304 15.154 1.00 95.00 96 ASP A N 1
ATOM 714 C CA . ASP A 1 96 ? 0.431 -7.487 16.348 1.00 95.00 96 ASP A CA 1
ATOM 715 C C . ASP A 1 96 ? -0.904 -6.734 16.307 1.00 95.00 96 ASP A C 1
ATOM 717 O O . ASP A 1 96 ? -1.460 -6.448 17.360 1.00 95.00 96 ASP A O 1
ATOM 721 N N . PHE A 1 97 ? -1.449 -6.447 15.122 1.00 94.00 97 PHE A N 1
ATOM 722 C CA . PHE A 1 97 ? -2.771 -5.829 14.982 1.00 94.00 97 PHE A CA 1
ATOM 723 C C . PHE A 1 97 ? -3.931 -6.804 15.224 1.00 94.00 97 PHE A C 1
ATOM 725 O O . PHE A 1 97 ? -5.002 -6.394 15.663 1.00 94.00 97 PHE A O 1
ATOM 732 N N . GLU A 1 98 ? -3.722 -8.092 14.946 1.00 77.88 98 GLU A N 1
ATOM 733 C CA . GLU A 1 98 ? -4.704 -9.161 15.188 1.00 77.88 98 GLU A CA 1
ATOM 734 C C . GLU A 1 98 ? -4.792 -9.577 16.673 1.00 77.88 98 GLU A C 1
ATOM 736 O O . GLU A 1 98 ? -5.624 -10.416 17.031 1.00 77.88 98 GLU A O 1
ATOM 741 N N . ARG A 1 99 ? -3.925 -9.033 17.538 1.00 68.88 99 ARG A N 1
ATOM 742 C CA . ARG A 1 99 ? -3.877 -9.305 18.983 1.00 68.88 99 ARG A CA 1
ATOM 743 C C . ARG A 1 99 ? -4.557 -8.205 19.789 1.00 68.88 99 ARG A C 1
ATOM 745 O O . ARG A 1 99 ? -5.267 -8.577 20.751 1.00 68.88 99 ARG A O 1
#

Radius of gyration: 16.05 Å; Cα contacts (8 Å, |Δi|>4): 93; chains: 1; bounding box: 38×24×42 Å

Mean predicted aligned error: 3.67 Å

Sequence (99 aa):
MKADPSWNKMESLAHTLAYDGMIMGTTQSGNPLPVDRWNITIPTLIITGENSEPLFHDAAQALVELLPKAATHSLPGQDHSAVIMAPEVVANAIVDFER

Foldseek 3Di:
DCPDPCNVVVVVCPVCVVVVCVVCPCVPVPDQDDLPPDPDDDADEQEAEPPEDVVSVVSSVSVVVRDPHYDYDYQYPDYPCCVPPPVVSVVVVVVVVVD

Solvent-accessible surface area (backbone atoms only — not comparable to full-atom values): 6169 Å² total; per-residue (Å²): 109,84,87,41,89,60,34,69,61,54,58,72,48,52,89,48,50,67,56,54,51,63,72,53,56,61,73,78,65,85,57,83,68,72,85,81,78,67,93,64,90,60,82,40,82,42,78,43,29,61,65,35,61,67,69,56,55,54,52,48,52,55,48,46,76,67,39,88,44,52,46,80,45,68,39,83,89,27,32,78,58,28,76,76,78,38,43,67,63,52,50,49,59,53,57,61,70,78,104

pLDDT: mean 94.76, std 4.21, range [68.88, 98.56]

Nearest PDB structures (foldseek):
  7yii-assembly1_A  TM=7.953E-01  e=1.807E-02  Rhodococcus opacus
  5jd6-assembly1_A  TM=6.957E-01  e=9.877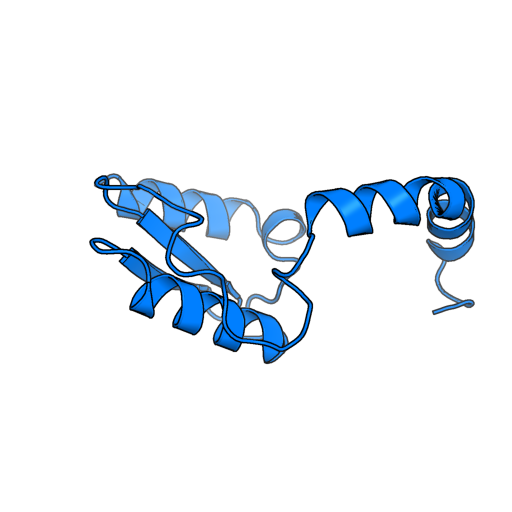E-03  uncultured bacterium
  6xtc-assembly2_D  TM=5.702E-01  e=5.652E-02  synthetic construct
  3bdi-assembly1_A  TM=7.051E-01  e=2.312E-01  Thermoplasma acidophilum DSM 1728
  2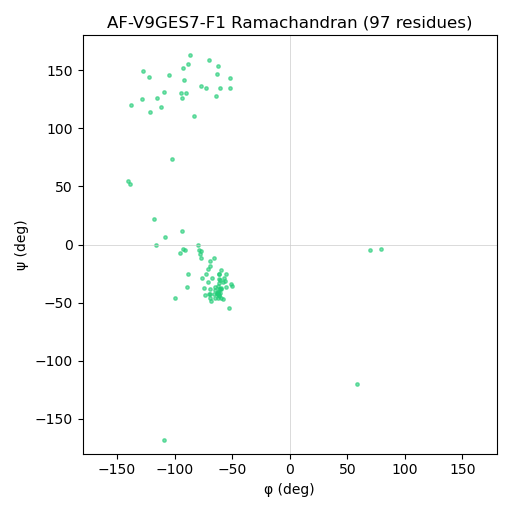y6v-assembly1_B  TM=7.839E-01  e=6.765E-01  Saccharomyces cerevisiae